Protein AF-A0A950G9Q1-F1 (afdb_monomer)

Mean predicted aligned error: 9.35 Å

pLDDT: mean 79.99, std 15.23, range [32.16, 92.75]

Foldseek 3Di:
DVVPDDDDDDPVPADDDDPPDPGDDRDDDPPPDDDPDDDDQDPVCVVPDDDDDDD

Secondary structure (DSSP, 8-state):
-TT-------GGGSPP--SSS----SSPPPTT----------GGGGGS-------

Radius of gyration: 14.07 Å; Cα contacts (8 Å, |Δi|>4): 22; chains: 1; bounding box: 30×32×27 Å

Solvent-accessible surface area (backbone atoms only — not comparable to full-atom values): 4248 Å² total; per-residue (Å²): 5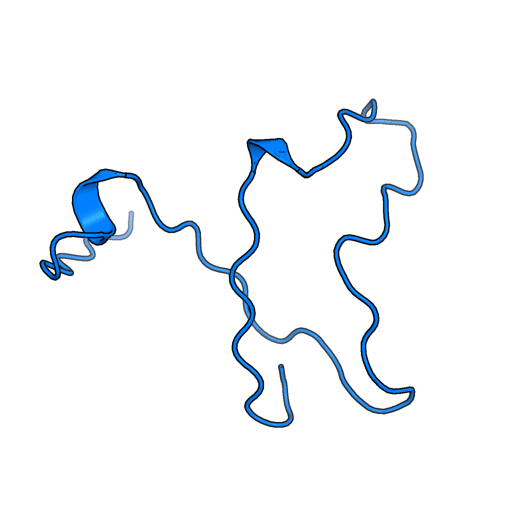5,77,83,70,58,86,83,89,76,68,71,87,77,55,81,90,72,65,89,93,56,96,75,77,86,88,72,90,65,59,97,94,47,48,83,75,77,87,82,86,80,53,87,71,52,80,68,79,60,91,77,88,79,89,128

Sequence (55 aa):
TDKGQLIRCPVEDIRIAGRSTQGVIVFDTAEDEHVVSVEHIGEDAENGNDNGNGG

Structure (mmCIF, N/CA/C/O backbone):
data_AF-A0A950G9Q1-F1
#
_entry.id   AF-A0A950G9Q1-F1
#
loop_
_atom_site.group_PDB
_atom_site.id
_atom_site.type_symbol
_atom_site.label_atom_id
_atom_site.label_alt_id
_atom_site.label_comp_id
_atom_site.label_asym_id
_atom_site.label_entity_id
_atom_site.label_seq_id
_atom_site.pdbx_PDB_ins_code
_atom_site.Cartn_x
_atom_site.Cartn_y
_atom_site.Cartn_z
_atom_site.occupancy
_atom_site.B_iso_or_equiv
_atom_site.auth_seq_id
_atom_site.auth_comp_id
_atom_site.auth_asym_id
_atom_site.auth_atom_id
_atom_site.pdbx_PDB_model_num
ATOM 1 N N . THR A 1 1 ? -3.308 -7.772 1.521 1.00 84.56 1 THR A N 1
ATOM 2 C CA . THR A 1 1 ? -3.860 -7.252 2.792 1.00 84.56 1 THR A CA 1
ATOM 3 C C . THR A 1 1 ? -4.376 -8.403 3.635 1.00 84.56 1 THR A C 1
ATOM 5 O O . THR A 1 1 ? -4.427 -9.524 3.133 1.00 84.56 1 THR A O 1
ATOM 8 N N . ASP A 1 2 ? -4.737 -8.175 4.896 1.00 84.94 2 ASP A N 1
ATOM 9 C CA . ASP A 1 2 ? -5.323 -9.201 5.777 1.00 84.94 2 ASP A CA 1
ATOM 10 C C . ASP A 1 2 ? -6.707 -9.698 5.307 1.00 84.94 2 ASP A C 1
ATOM 12 O O . ASP A 1 2 ? -7.142 -10.779 5.699 1.00 84.94 2 ASP A O 1
ATOM 16 N N . LYS A 1 3 ? -7.368 -8.961 4.403 1.00 87.12 3 LYS A N 1
ATOM 17 C CA . LYS A 1 3 ? -8.623 -9.353 3.733 1.00 87.12 3 LYS A CA 1
ATOM 18 C C . LYS A 1 3 ? -8.437 -10.060 2.383 1.00 87.12 3 LYS A C 1
ATOM 20 O O . LYS A 1 3 ? -9.422 -10.384 1.727 1.00 87.12 3 LYS A O 1
ATOM 25 N N . GLY A 1 4 ? -7.196 -10.328 1.966 1.00 85.44 4 GLY A N 1
ATOM 26 C CA . GLY A 1 4 ? -6.899 -11.057 0.725 1.00 85.44 4 GLY A CA 1
ATOM 27 C C . GLY A 1 4 ? -6.863 -10.199 -0.545 1.00 85.44 4 GLY A C 1
ATOM 28 O O . GLY A 1 4 ? -6.857 -10.747 -1.645 1.00 85.44 4 GLY A O 1
ATOM 29 N N . GLN A 1 5 ? -6.805 -8.870 -0.423 1.00 87.19 5 GLN A N 1
ATOM 30 C CA . GLN A 1 5 ? -6.635 -7.975 -1.567 1.00 87.19 5 GLN A CA 1
ATOM 31 C C . GLN A 1 5 ? -5.172 -7.973 -2.040 1.00 87.19 5 GLN A C 1
ATOM 33 O O . GLN A 1 5 ? -4.249 -7.773 -1.236 1.00 87.19 5 GLN A O 1
ATOM 38 N N . LEU A 1 6 ? -4.973 -8.183 -3.347 1.00 87.81 6 LEU A N 1
ATOM 39 C CA . LEU A 1 6 ? -3.690 -8.050 -4.041 1.00 87.81 6 LEU A CA 1
ATOM 40 C C . LEU A 1 6 ? -3.713 -6.772 -4.879 1.00 87.81 6 LEU A C 1
ATOM 42 O O . LEU A 1 6 ? -4.599 -6.591 -5.711 1.00 87.81 6 LEU A O 1
ATOM 46 N N . ILE A 1 7 ? -2.725 -5.905 -4.666 1.00 87.06 7 ILE A N 1
ATOM 47 C CA . ILE A 1 7 ? -2.580 -4.632 -5.375 1.00 87.06 7 ILE A CA 1
ATOM 48 C C . ILE A 1 7 ? -1.209 -4.620 -6.047 1.00 87.06 7 ILE A C 1
ATOM 50 O O . ILE A 1 7 ? -0.202 -4.893 -5.396 1.00 87.06 7 ILE A O 1
ATOM 54 N N . ARG A 1 8 ? -1.170 -4.305 -7.345 1.00 88.38 8 ARG A N 1
ATOM 55 C CA . ARG A 1 8 ? 0.069 -4.013 -8.077 1.00 88.38 8 ARG A CA 1
ATOM 56 C C . ARG A 1 8 ? 0.176 -2.507 -8.261 1.00 88.38 8 ARG A C 1
ATOM 58 O O . ARG A 1 8 ? -0.783 -1.883 -8.702 1.00 88.38 8 ARG A O 1
ATOM 65 N N . CYS A 1 9 ? 1.331 -1.948 -7.928 1.00 86.88 9 CYS A N 1
ATOM 66 C CA . CYS A 1 9 ? 1.619 -0.531 -8.098 1.00 86.88 9 CYS A CA 1
ATOM 67 C C . CYS A 1 9 ? 2.969 -0.394 -8.812 1.00 86.88 9 CYS A C 1
ATOM 69 O O . CYS A 1 9 ? 3.972 -0.872 -8.273 1.00 86.88 9 CYS A O 1
ATOM 71 N N . PRO A 1 10 ? 3.004 0.206 -10.014 1.00 89.12 10 PRO A N 1
ATOM 72 C CA . PRO A 1 10 ? 4.253 0.561 -10.671 1.00 89.12 10 PRO A CA 1
ATOM 73 C C . PRO A 1 10 ? 5.078 1.492 -9.780 1.00 89.12 10 PRO A C 1
ATOM 75 O O . PRO A 1 10 ? 4.565 2.463 -9.227 1.00 89.12 10 PRO A O 1
ATOM 78 N N . VAL A 1 11 ? 6.376 1.217 -9.650 1.00 88.44 11 VAL A N 1
ATOM 79 C CA . VAL A 1 11 ? 7.271 2.047 -8.822 1.00 88.44 11 VAL A CA 1
ATOM 80 C C . VAL A 1 11 ? 7.386 3.468 -9.381 1.00 88.44 11 VAL A C 1
ATOM 82 O O . VAL A 1 11 ? 7.562 4.415 -8.617 1.00 88.44 11 VAL A O 1
ATOM 85 N N . GLU A 1 12 ? 7.238 3.630 -10.698 1.00 88.94 12 GLU A N 1
ATOM 86 C CA . GLU A 1 12 ? 7.242 4.930 -11.378 1.00 88.94 12 GLU A CA 1
ATOM 87 C C . GLU A 1 12 ? 6.111 5.869 -10.927 1.00 88.94 12 GLU A C 1
ATOM 89 O O . GLU A 1 12 ? 6.292 7.087 -10.945 1.00 88.94 12 GLU A O 1
ATOM 94 N N . ASP A 1 13 ? 4.994 5.317 -10.443 1.00 86.69 13 ASP A N 1
ATOM 95 C CA . ASP A 1 13 ? 3.852 6.094 -9.953 1.00 86.69 13 ASP A CA 1
ATOM 96 C C . ASP A 1 13 ? 4.056 6.594 -8.510 1.00 86.69 13 ASP A C 1
ATOM 98 O O . ASP A 1 13 ? 3.330 7.471 -8.027 1.00 86.69 13 ASP A O 1
ATOM 102 N N . ILE A 1 14 ? 5.057 6.069 -7.793 1.00 89.62 14 ILE A N 1
ATOM 103 C CA . ILE A 1 14 ? 5.327 6.439 -6.404 1.00 89.62 14 ILE A CA 1
ATOM 104 C C . ILE A 1 14 ? 6.151 7.726 -6.363 1.00 89.62 14 ILE A C 1
ATOM 106 O O . ILE A 1 14 ? 7.293 7.805 -6.819 1.00 89.62 14 ILE A O 1
ATOM 110 N N . ARG A 1 15 ? 5.589 8.757 -5.726 1.00 88.44 15 ARG A N 1
ATOM 111 C CA . ARG A 1 15 ? 6.273 10.041 -5.548 1.00 88.44 15 ARG A CA 1
ATOM 112 C C . ARG A 1 15 ? 7.593 9.877 -4.788 1.00 88.44 15 ARG A C 1
ATOM 114 O O . ARG A 1 15 ? 7.623 9.404 -3.653 1.00 88.44 15 ARG A O 1
ATOM 121 N N . ILE A 1 16 ? 8.660 10.438 -5.356 1.00 89.31 16 ILE A N 1
ATOM 122 C CA . ILE A 1 16 ? 9.963 10.553 -4.694 1.00 89.31 16 ILE A CA 1
ATOM 123 C C . ILE A 1 16 ? 9.853 11.525 -3.509 1.00 89.31 16 ILE A C 1
ATOM 125 O O . ILE A 1 16 ? 9.570 12.716 -3.676 1.00 89.31 16 ILE A O 1
ATOM 129 N N . ALA A 1 17 ? 10.100 11.014 -2.303 1.00 89.06 17 ALA A N 1
ATOM 130 C CA . ALA A 1 17 ? 10.143 11.782 -1.064 1.00 89.06 17 ALA A CA 1
ATOM 131 C C . ALA A 1 17 ? 11.477 11.554 -0.332 1.00 89.06 17 ALA A C 1
ATOM 133 O O . ALA A 1 17 ? 12.062 10.474 -0.386 1.00 89.06 17 ALA A O 1
ATOM 134 N N . GLY A 1 18 ? 11.986 12.591 0.340 1.00 87.81 18 GLY A N 1
ATOM 135 C CA . GLY A 1 18 ? 13.214 12.492 1.136 1.00 87.81 18 GLY A CA 1
ATOM 136 C C . GLY A 1 18 ? 13.014 11.684 2.425 1.00 87.81 18 GLY A C 1
ATOM 137 O O . GLY A 1 18 ? 11.889 11.502 2.886 1.00 87.81 18 GLY A O 1
ATOM 138 N N . ARG A 1 19 ? 14.114 11.250 3.060 1.00 86.69 19 ARG A N 1
ATOM 139 C CA . ARG A 1 19 ? 14.069 10.447 4.303 1.00 86.69 19 ARG A CA 1
ATOM 140 C C . ARG A 1 19 ? 13.371 11.137 5.480 1.00 86.69 19 ARG A C 1
ATOM 142 O O . ARG A 1 19 ? 12.789 10.456 6.310 1.00 86.69 19 ARG A O 1
ATOM 149 N N . SER A 1 20 ? 13.411 12.466 5.548 1.00 91.00 20 SER A N 1
ATOM 150 C CA . SER A 1 20 ? 12.748 13.247 6.602 1.00 91.00 20 SER A CA 1
ATOM 151 C C . SER A 1 20 ? 11.321 13.635 6.202 1.00 91.00 20 SER A C 1
ATOM 153 O O . SER A 1 20 ? 10.973 14.814 6.203 1.00 91.00 20 SER A O 1
ATOM 155 N N . THR A 1 21 ? 10.508 12.661 5.789 1.00 88.25 21 THR A N 1
ATOM 156 C CA . THR A 1 21 ? 9.100 12.871 5.418 1.00 88.25 21 THR A CA 1
ATOM 157 C C . THR A 1 21 ? 8.216 11.780 6.020 1.00 88.25 21 THR A C 1
ATOM 159 O O . THR A 1 21 ? 8.700 10.712 6.379 1.00 88.25 21 THR A O 1
ATOM 162 N N . GLN A 1 22 ? 6.912 12.042 6.125 1.00 88.12 22 GLN A N 1
ATOM 163 C CA . GLN A 1 22 ? 5.919 11.049 6.558 1.00 88.12 22 GLN A CA 1
ATOM 16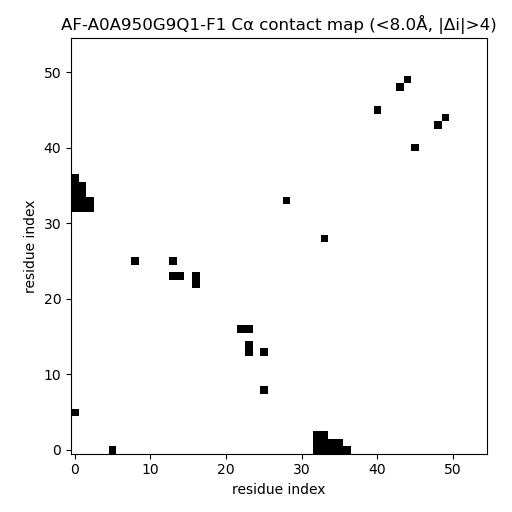4 C C . GLN A 1 22 ? 5.656 9.966 5.489 1.00 88.12 22 GLN A C 1
ATOM 166 O O . GLN A 1 22 ? 4.983 8.978 5.760 1.00 88.12 22 GLN A O 1
ATOM 171 N N . GLY A 1 23 ? 6.201 10.133 4.281 1.00 88.31 23 GLY A N 1
ATOM 172 C CA . GLY A 1 23 ? 5.891 9.298 3.127 1.00 88.31 23 GLY A CA 1
ATOM 173 C C . GLY A 1 23 ? 4.663 9.789 2.363 1.00 88.31 23 GLY A C 1
ATOM 174 O O . GLY A 1 23 ? 4.196 10.917 2.542 1.00 88.31 23 GLY A O 1
ATOM 175 N N . VAL A 1 24 ? 4.175 8.938 1.465 1.00 90.06 24 VAL A N 1
ATOM 176 C CA . VAL A 1 24 ? 2.997 9.182 0.628 1.00 90.06 24 VAL A CA 1
ATOM 177 C C . VAL A 1 24 ? 2.058 7.989 0.706 1.00 90.06 24 VAL A C 1
ATOM 179 O O . VAL A 1 24 ? 2.493 6.865 0.949 1.00 90.06 24 VAL A O 1
ATOM 182 N N . ILE A 1 25 ? 0.771 8.240 0.492 1.00 90.44 25 ILE A N 1
ATOM 183 C CA . ILE A 1 25 ? -0.229 7.180 0.389 1.00 90.44 25 ILE A CA 1
ATOM 184 C C . ILE A 1 25 ? -0.140 6.605 -1.026 1.00 90.44 25 ILE A C 1
ATOM 186 O O . ILE A 1 25 ? -0.337 7.335 -1.994 1.00 90.44 25 ILE A O 1
ATOM 190 N N . VAL A 1 26 ? 0.185 5.315 -1.134 1.00 89.00 26 VAL A N 1
ATOM 191 C CA . VAL A 1 26 ? 0.235 4.587 -2.417 1.00 89.00 26 VAL A CA 1
ATOM 192 C C . VAL A 1 26 ? -1.164 4.103 -2.814 1.00 89.00 26 VAL A C 1
ATOM 194 O O . VAL A 1 26 ? -1.537 4.167 -3.979 1.00 89.00 26 VAL A O 1
ATOM 197 N N . PHE A 1 27 ? -1.957 3.660 -1.838 1.00 86.44 27 PHE A N 1
ATOM 198 C CA . PHE A 1 27 ? -3.365 3.297 -1.987 1.00 86.44 27 PHE A CA 1
ATOM 199 C C . PHE A 1 27 ? -4.078 3.421 -0.636 1.00 86.44 27 PHE A C 1
ATOM 201 O O . PHE A 1 27 ? -3.432 3.384 0.412 1.00 86.44 27 PHE A O 1
ATOM 208 N N . ASP A 1 28 ? -5.399 3.566 -0.676 1.00 88.06 28 ASP A N 1
ATOM 209 C CA . ASP A 1 28 ? -6.252 3.618 0.510 1.00 88.06 28 ASP A CA 1
ATOM 210 C C . ASP A 1 28 ? -6.690 2.196 0.897 1.00 88.06 28 ASP A C 1
ATOM 212 O O . ASP A 1 28 ? -7.104 1.413 0.038 1.00 88.06 28 ASP A O 1
ATOM 216 N N . THR A 1 29 ? -6.549 1.840 2.171 1.00 86.94 29 THR A N 1
ATOM 217 C CA . THR A 1 29 ? -7.091 0.599 2.743 1.00 86.94 29 THR A CA 1
ATOM 218 C C . THR A 1 29 ? -8.384 0.917 3.475 1.00 86.94 29 THR A C 1
ATOM 220 O O . THR A 1 29 ? -8.503 1.994 4.057 1.00 86.94 29 THR A O 1
ATOM 223 N N . ALA A 1 30 ? -9.329 -0.026 3.519 1.00 87.62 30 ALA A N 1
ATOM 224 C CA . ALA A 1 30 ? -10.508 0.145 4.367 1.00 87.62 30 ALA A CA 1
ATOM 225 C C . ALA A 1 30 ? -10.108 0.352 5.845 1.00 87.62 30 ALA A C 1
ATOM 227 O O . ALA A 1 30 ? -9.028 -0.068 6.261 1.00 87.62 30 ALA A O 1
ATOM 228 N N . GLU A 1 31 ? -10.984 0.975 6.643 1.00 86.56 31 GLU A N 1
ATOM 229 C CA . GLU A 1 31 ? -10.684 1.383 8.031 1.00 86.56 31 GLU A CA 1
ATOM 230 C C . GLU A 1 31 ? -10.134 0.240 8.914 1.00 86.56 31 GLU A C 1
ATOM 232 O O . GLU A 1 31 ? -9.245 0.473 9.730 1.00 86.56 31 GLU A O 1
ATOM 237 N N . ASP A 1 32 ? -10.593 -0.997 8.693 1.00 89.06 32 ASP A N 1
ATOM 238 C CA . ASP A 1 32 ? -10.168 -2.213 9.409 1.00 89.06 32 ASP A CA 1
ATOM 239 C C . ASP A 1 32 ? -9.332 -3.177 8.538 1.00 89.06 32 ASP A C 1
ATOM 241 O O . ASP A 1 32 ? -9.315 -4.391 8.769 1.00 89.06 32 ASP A O 1
ATOM 245 N N . GLU A 1 33 ? -8.701 -2.674 7.477 1.00 88.94 33 GLU A N 1
ATOM 246 C CA . GLU A 1 33 ? -7.836 -3.450 6.588 1.00 88.94 33 GLU A CA 1
ATOM 247 C C . GLU A 1 33 ? -6.387 -2.978 6.705 1.00 88.94 33 GLU A C 1
ATOM 249 O O . GLU A 1 33 ? -6.080 -1.783 6.709 1.00 88.94 33 GLU A O 1
ATOM 254 N N . HIS A 1 34 ? -5.465 -3.935 6.773 1.00 89.06 34 HIS A N 1
ATOM 255 C CA . HIS A 1 34 ? -4.047 -3.649 6.930 1.00 89.06 34 HIS A CA 1
ATOM 256 C C . HIS A 1 34 ? -3.191 -4.379 5.893 1.00 89.06 34 HIS A C 1
ATOM 258 O O . HIS A 1 34 ? -3.466 -5.500 5.443 1.00 89.06 34 HIS A O 1
ATOM 264 N N . VAL A 1 35 ? -2.094 -3.730 5.506 1.00 89.12 35 VAL A N 1
ATOM 265 C CA . VAL A 1 35 ? -1.075 -4.330 4.644 1.00 89.12 35 VAL A CA 1
ATOM 266 C C . VAL A 1 35 ? -0.230 -5.279 5.486 1.00 89.12 35 VAL A C 1
ATOM 268 O O . VAL A 1 35 ? 0.440 -4.861 6.423 1.00 89.12 35 VAL A O 1
ATOM 271 N N . VAL A 1 36 ? -0.273 -6.567 5.149 1.00 92.75 36 VAL A N 1
ATOM 272 C CA . VAL A 1 36 ? 0.418 -7.630 5.903 1.00 92.75 36 VAL A CA 1
ATOM 273 C C . VAL A 1 36 ? 1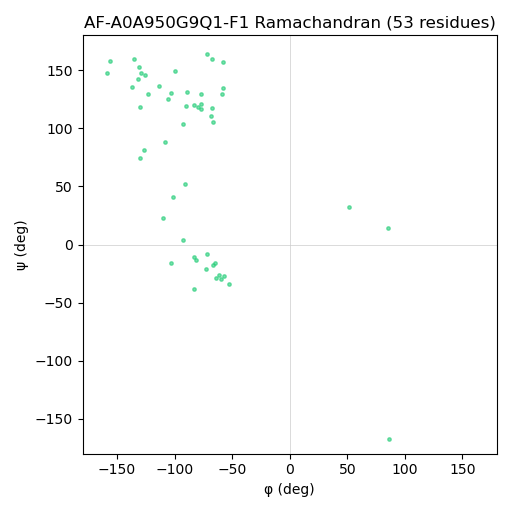.700 -8.123 5.231 1.00 92.75 36 VAL A C 1
ATOM 275 O O . VAL A 1 36 ? 2.501 -8.797 5.867 1.00 92.75 36 VAL A O 1
ATOM 278 N N . SER A 1 37 ? 1.895 -7.821 3.946 1.00 89.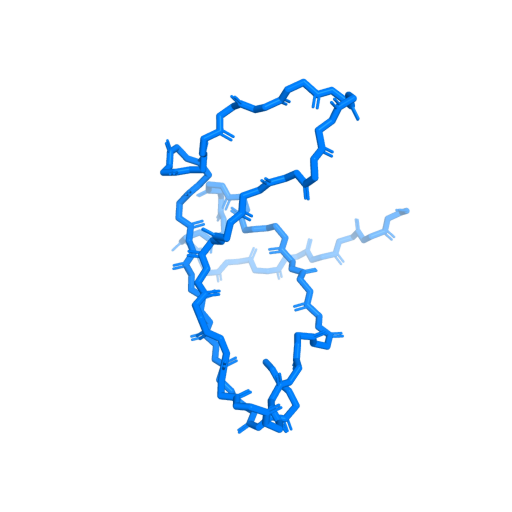69 37 SER A N 1
ATOM 279 C CA . SER A 1 37 ? 3.055 -8.247 3.160 1.00 89.69 37 SER A CA 1
ATOM 280 C C . SER A 1 37 ? 3.231 -7.332 1.947 1.00 89.69 37 SER A C 1
ATOM 282 O O . SER A 1 37 ? 2.244 -6.823 1.408 1.00 89.69 37 SER A O 1
ATOM 284 N N . VAL A 1 38 ? 4.486 -7.123 1.550 1.00 89.56 38 VAL A N 1
ATOM 285 C CA . VAL A 1 38 ? 4.905 -6.404 0.343 1.00 89.56 38 VAL A CA 1
ATOM 286 C C . VAL A 1 38 ? 6.039 -7.205 -0.287 1.00 89.56 38 VAL A C 1
ATOM 288 O O . VAL 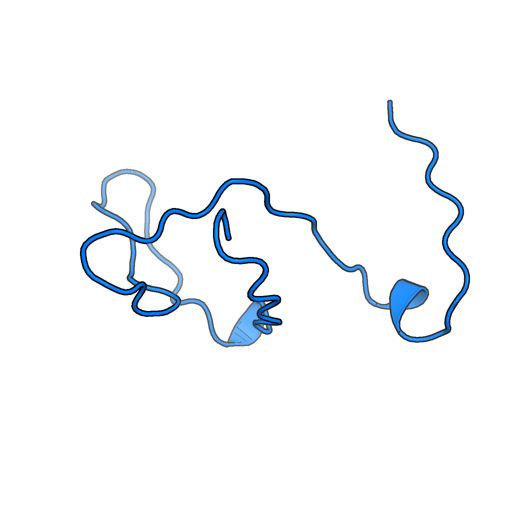A 1 38 ? 6.943 -7.628 0.426 1.00 89.56 38 VA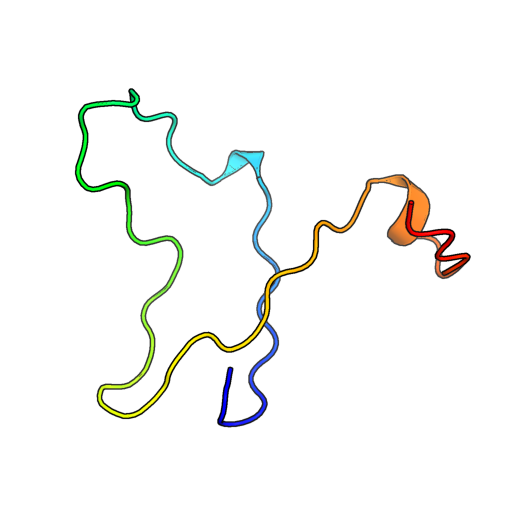L A O 1
ATOM 291 N N . GLU A 1 39 ? 5.987 -7.378 -1.605 1.00 90.94 39 GLU A N 1
ATOM 292 C CA . GLU A 1 39 ? 7.009 -8.059 -2.403 1.00 90.94 39 GLU A CA 1
ATOM 293 C C . GLU A 1 39 ? 7.346 -7.192 -3.621 1.00 90.94 39 GLU A C 1
ATOM 295 O O . GLU A 1 39 ? 6.457 -6.550 -4.191 1.00 90.94 39 GLU A O 1
ATOM 300 N N . HIS A 1 40 ? 8.618 -7.159 -4.020 1.00 88.50 40 HIS A N 1
ATOM 301 C CA . HIS A 1 40 ? 9.042 -6.444 -5.220 1.00 88.50 40 HIS A CA 1
ATOM 302 C C . HIS A 1 40 ? 8.990 -7.378 -6.428 1.00 88.50 40 HIS A C 1
ATOM 304 O O . HIS A 1 40 ? 9.699 -8.378 -6.491 1.00 88.50 40 HIS A O 1
ATOM 310 N N . ILE A 1 41 ? 8.170 -7.021 -7.413 1.00 87.00 41 ILE A N 1
ATOM 311 C CA . ILE A 1 41 ? 8.065 -7.764 -8.667 1.00 87.00 41 ILE A CA 1
ATOM 312 C C . ILE A 1 41 ? 9.044 -7.129 -9.655 1.00 87.00 41 ILE A C 1
ATOM 314 O O . ILE A 1 41 ? 8.783 -6.043 -10.164 1.00 87.00 41 ILE A O 1
ATOM 318 N N . GLY A 1 42 ? 10.181 -7.787 -9.886 1.00 82.12 42 GLY A N 1
ATOM 319 C CA . GLY A 1 42 ? 11.141 -7.360 -10.906 1.00 82.12 42 GLY A CA 1
ATOM 320 C C . GLY A 1 42 ? 10.590 -7.526 -12.326 1.00 82.12 42 GLY A C 1
ATOM 321 O O . GLY A 1 42 ? 9.682 -8.322 -12.558 1.00 82.12 42 GLY A O 1
ATOM 322 N N . GLU A 1 43 ? 11.178 -6.812 -13.285 1.00 70.56 43 GLU A N 1
ATOM 323 C CA . GLU A 1 43 ? 10.786 -6.822 -14.707 1.00 70.56 43 GLU A CA 1
ATOM 324 C C . GLU A 1 43 ? 10.837 -8.238 -15.333 1.00 70.56 43 GLU A C 1
ATOM 326 O O . GLU A 1 43 ? 10.055 -8.567 -16.223 1.00 70.56 43 GLU A O 1
ATOM 331 N N . ASP A 1 44 ? 11.681 -9.133 -14.807 1.00 60.53 44 ASP A N 1
ATOM 332 C CA . ASP A 1 44 ? 11.762 -10.537 -15.236 1.00 60.53 44 ASP A CA 1
ATOM 333 C C . ASP A 1 44 ? 10.566 -11.402 -14.782 1.00 60.53 44 ASP A C 1
ATOM 335 O O . ASP A 1 44 ? 10.280 -12.445 -15.378 1.00 60.53 44 ASP A O 1
ATOM 339 N N . ALA A 1 45 ? 9.833 -10.982 -13.745 1.00 57.47 45 ALA A N 1
ATOM 340 C CA . ALA A 1 45 ? 8.720 -11.740 -13.171 1.00 57.47 45 ALA A CA 1
ATOM 341 C C . ALA A 1 45 ? 7.390 -11.544 -13.924 1.00 57.47 45 ALA A C 1
ATOM 343 O O . ALA A 1 45 ? 6.446 -12.314 -13.719 1.00 57.47 45 ALA A O 1
ATOM 344 N N . GLU A 1 46 ? 7.301 -10.577 -14.846 1.00 57.31 46 GLU A N 1
ATOM 345 C CA . GLU A 1 46 ? 6.148 -10.458 -15.753 1.00 57.31 46 GLU A CA 1
ATOM 346 C C . GLU A 1 46 ? 6.053 -11.642 -16.735 1.00 57.31 46 GLU A C 1
ATOM 348 O O . GLU A 1 46 ? 4.969 -11.944 -17.234 1.00 57.31 46 GLU A O 1
ATOM 353 N N . ASN A 1 47 ? 7.147 -12.397 -16.910 1.00 56.16 47 ASN A N 1
ATOM 354 C CA . ASN A 1 47 ? 7.212 -13.643 -17.677 1.00 56.16 47 ASN A CA 1
ATOM 355 C C . ASN A 1 47 ? 7.189 -14.904 -16.788 1.00 56.16 47 ASN A C 1
ATOM 357 O O . ASN A 1 47 ? 7.921 -15.852 -17.045 1.00 56.16 47 ASN A O 1
ATOM 361 N N . GLY A 1 48 ? 6.368 -14.945 -15.734 1.00 55.72 48 GLY A N 1
ATOM 362 C CA . GLY A 1 48 ? 5.888 -16.198 -15.123 1.00 55.72 48 GLY A CA 1
ATOM 363 C C . GLY A 1 48 ? 6.931 -17.262 -14.738 1.00 55.72 48 GLY A C 1
ATOM 364 O O . GLY A 1 48 ? 6.615 -18.448 -14.807 1.00 55.72 48 GLY A O 1
ATOM 365 N N . ASN A 1 49 ? 8.144 -16.878 -14.338 1.00 51.34 49 ASN A N 1
ATOM 366 C CA . ASN A 1 49 ? 9.142 -17.813 -13.822 1.00 51.34 49 ASN A CA 1
ATOM 367 C C . ASN A 1 49 ? 9.650 -17.332 -12.460 1.00 51.34 49 ASN A C 1
ATOM 369 O O . ASN A 1 49 ? 10.687 -16.683 -12.348 1.00 51.34 49 ASN A O 1
ATOM 373 N N . ASP A 1 50 ? 8.863 -17.635 -11.430 1.00 54.56 50 ASP A N 1
ATOM 374 C CA . ASP A 1 50 ? 9.259 -17.494 -10.034 1.00 54.56 50 ASP A CA 1
ATOM 375 C C . ASP A 1 50 ? 10.353 -18.524 -9.718 1.00 54.56 50 ASP A C 1
ATOM 377 O O . ASP A 1 50 ? 10.112 -19.729 -9.708 1.00 54.56 50 ASP A O 1
ATOM 381 N N . ASN A 1 51 ? 11.575 -18.043 -9.500 1.00 51.97 51 ASN A N 1
ATOM 382 C CA . ASN A 1 51 ? 12.658 -18.821 -8.909 1.00 51.97 51 ASN A CA 1
ATOM 383 C C . ASN A 1 51 ? 13.257 -17.979 -7.776 1.00 51.97 51 ASN A C 1
ATOM 385 O O . ASN A 1 51 ? 14.318 -17.365 -7.906 1.00 51.97 51 ASN A O 1
ATOM 389 N N . GLY A 1 52 ? 12.516 -17.897 -6.670 1.00 50.53 52 GLY A N 1
ATOM 390 C CA . GLY A 1 52 ? 12.937 -17.204 -5.460 1.00 50.53 52 GLY A CA 1
ATOM 391 C C . GLY A 1 52 ? 14.125 -17.898 -4.790 1.00 50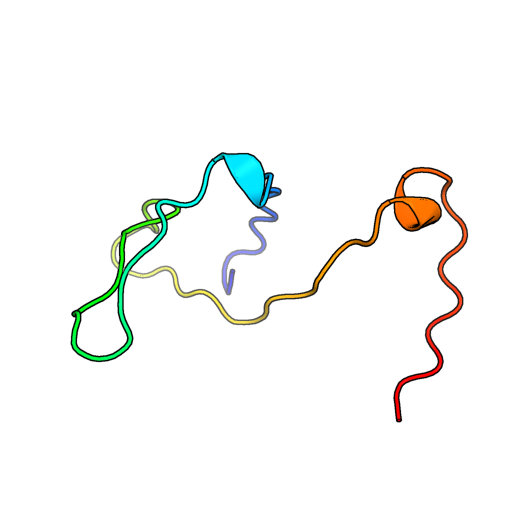.53 52 GLY A C 1
ATOM 392 O O . GLY A 1 52 ? 13.969 -18.926 -4.134 1.00 50.53 52 GLY A O 1
ATOM 393 N N . ASN A 1 53 ? 15.314 -17.308 -4.912 1.00 49.34 53 ASN A N 1
ATOM 394 C CA . ASN A 1 53 ? 16.438 -17.554 -4.010 1.00 49.34 53 ASN A CA 1
ATOM 395 C C . ASN A 1 53 ? 16.633 -16.307 -3.138 1.00 49.34 53 ASN A C 1
ATOM 397 O O . ASN A 1 53 ? 17.361 -15.388 -3.513 1.00 49.34 53 ASN A O 1
ATOM 401 N N . GLY A 1 54 ? 15.928 -16.267 -2.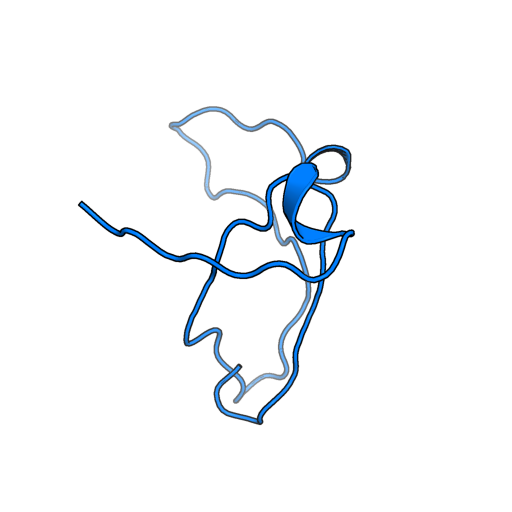006 1.00 51.00 54 GLY A N 1
ATOM 402 C CA . GLY A 1 54 ? 16.092 -15.239 -0.980 1.00 51.00 54 GLY A CA 1
ATOM 403 C C . GLY A 1 54 ? 17.346 -15.503 -0.146 1.00 51.00 54 GLY A C 1
ATOM 404 O O . GLY A 1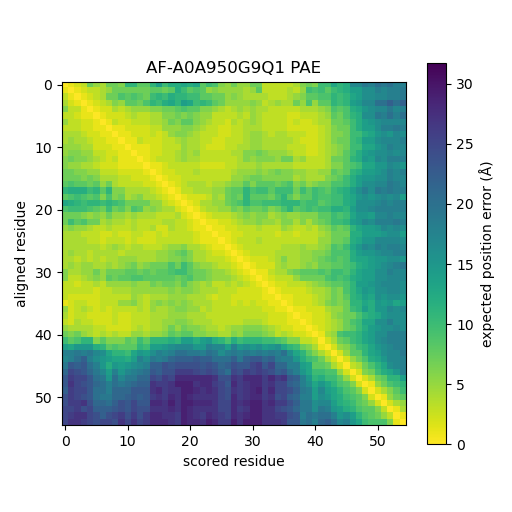 54 ? 17.466 -16.568 0.463 1.00 51.00 54 GLY A O 1
ATOM 405 N N . GLY A 1 55 ? 18.267 -14.539 -0.145 1.00 32.16 55 GLY A N 1
ATOM 406 C CA . GLY A 1 55 ? 19.392 -14.438 0.788 1.00 32.16 55 GLY A CA 1
ATOM 407 C C . GLY A 1 55 ? 19.167 -13.332 1.805 1.00 32.16 55 GLY A C 1
ATOM 408 O O . GLY A 1 55 ? 18.424 -12.381 1.474 1.00 32.16 55 GLY A O 1
#